Protein AF-A0A2M8CKC3-F1 (afdb_monomer)

Sequence (106 aa):
YNSNGTTGPSGQGANLLIGQMSAKTLTLSKFDVFAEVSYPITPLIKANLNGIVNPLDHSAYAGPNVSFNLTQNLGLMVMSQVFLGKSGTEFGGYGQIYYFRLKYSF

Mean predicted aligned error: 11.43 Å

Solvent-accessible surface area (backbone atoms only — not comparable to full-atom values): 5852 Å² total; per-residue (Å²): 123,29,95,84,28,48,90,57,68,41,45,58,68,74,48,83,80,73,51,92,69,45,97,79,60,69,50,46,44,39,53,72,49,76,50,75,50,76,47,70,80,43,100,44,33,36,41,36,39,34,36,39,38,28,80,78,57,65,14,29,38,40,38,46,34,40,37,40,44,83,48,101,39,35,35,40,34,43,36,36,40,40,36,39,37,55,81,51,12,61,30,19,74,74,47,71,49,77,51,74,45,81,45,79,60,134

pLDDT: mean 72.5, std 18.45, range [38.88, 93.12]

Foldseek 3Di:
DAPQADLDAFAPPCCLPVPPDDPNRNGSHPDKDKDKDWDCPDPFKIWIKIKIARPSQRKMKIKTKMKGRPDPFKIKMKIKIAIGGDPRHHSHPPGMDIDMDIGGHD

Structure (mmCIF, N/CA/C/O backbone):
data_AF-A0A2M8CKC3-F1
#
_entry.id   AF-A0A2M8CKC3-F1
#
loop_
_atom_site.group_PDB
_atom_site.id
_atom_site.type_symbol
_atom_site.label_atom_id
_atom_site.label_alt_id
_atom_site.label_comp_id
_atom_site.label_asym_id
_atom_site.label_entity_id
_atom_site.label_seq_id
_atom_site.pdbx_PDB_ins_code
_atom_site.Cartn_x
_atom_site.Cartn_y
_atom_site.Cartn_z
_atom_site.occupancy
_atom_site.B_iso_or_equiv
_atom_site.auth_seq_id
_atom_site.auth_comp_id
_atom_site.auth_asym_id
_atom_site.auth_atom_id
_atom_site.pdbx_PDB_model_num
ATOM 1 N N . TYR A 1 1 ? 19.409 5.931 -2.937 1.00 39.47 1 TYR A N 1
ATOM 2 C CA . TYR A 1 1 ? 20.510 6.042 -3.915 1.00 39.47 1 TYR A CA 1
ATOM 3 C C . TYR A 1 1 ? 21.296 4.745 -3.893 1.00 39.47 1 TYR A C 1
ATOM 5 O O . TYR A 1 1 ? 22.008 4.494 -2.924 1.00 39.47 1 TYR A O 1
ATOM 13 N N . ASN A 1 2 ? 21.115 3.90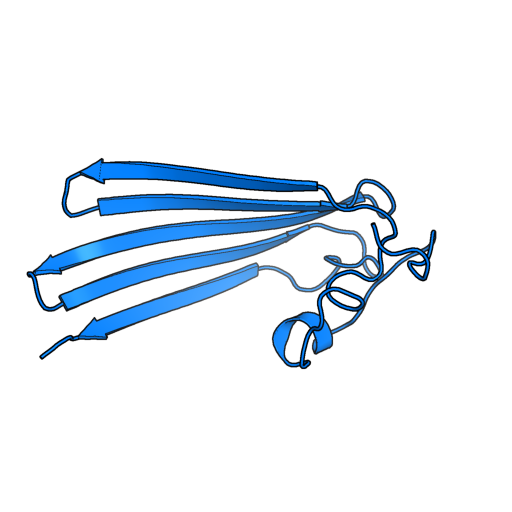3 -4.912 1.00 44.38 2 ASN A N 1
ATOM 14 C CA . ASN A 1 2 ? 21.863 2.656 -5.063 1.00 44.38 2 ASN A CA 1
ATOM 15 C C . ASN A 1 2 ? 22.904 2.832 -6.178 1.00 44.38 2 ASN A C 1
ATOM 17 O O . ASN A 1 2 ? 22.551 2.863 -7.354 1.00 44.38 2 ASN A O 1
ATOM 21 N N . SER A 1 3 ? 24.191 2.969 -5.835 1.00 43.22 3 SER A N 1
ATOM 22 C CA . SER A 1 3 ? 25.241 3.192 -6.845 1.00 43.22 3 SER A CA 1
ATOM 23 C C . SER A 1 3 ? 25.467 1.983 -7.764 1.00 43.22 3 SER A C 1
ATOM 25 O O . SER A 1 3 ? 26.059 2.149 -8.827 1.00 43.22 3 SER A O 1
ATOM 27 N N . ASN A 1 4 ? 24.982 0.798 -7.372 1.00 48.38 4 ASN A N 1
ATOM 28 C CA . ASN A 1 4 ? 25.029 -0.444 -8.151 1.00 48.38 4 ASN A CA 1
ATOM 29 C C . ASN A 1 4 ? 23.723 -0.728 -8.916 1.00 48.38 4 ASN A C 1
ATOM 31 O O . ASN A 1 4 ? 23.609 -1.779 -9.543 1.00 48.38 4 ASN A O 1
ATOM 35 N N . GLY A 1 5 ? 22.740 0.179 -8.859 1.00 46.19 5 GLY A N 1
ATOM 36 C CA . GLY A 1 5 ? 21.481 0.029 -9.582 1.00 46.19 5 GLY A CA 1
ATOM 37 C C . GLY A 1 5 ? 21.686 0.070 -11.098 1.00 46.19 5 GLY A C 1
ATOM 38 O O . GLY A 1 5 ? 22.527 0.818 -11.610 1.00 46.19 5 GLY A O 1
ATOM 39 N N . THR A 1 6 ? 20.922 -0.738 -11.823 1.00 47.22 6 THR A N 1
ATOM 40 C CA . THR A 1 6 ? 20.939 -0.760 -13.289 1.00 47.22 6 THR A CA 1
ATOM 41 C C . THR A 1 6 ? 20.152 0.431 -13.846 1.00 47.22 6 THR A C 1
ATOM 43 O O . THR A 1 6 ? 19.225 0.934 -13.219 1.00 47.22 6 THR A O 1
ATOM 46 N N . THR A 1 7 ? 20.552 0.930 -15.017 1.00 47.75 7 THR A N 1
ATOM 47 C CA . THR A 1 7 ? 19.804 1.943 -15.789 1.00 47.75 7 THR A CA 1
ATOM 48 C C . THR A 1 7 ? 18.867 1.309 -16.826 1.00 47.75 7 THR A C 1
ATOM 50 O O . THR A 1 7 ? 18.290 2.024 -17.639 1.00 47.75 7 THR A O 1
ATOM 53 N N . GLY A 1 8 ? 18.764 -0.026 -16.843 1.00 48.59 8 GLY A N 1
ATOM 54 C CA . GLY A 1 8 ? 17.851 -0.808 -17.682 1.00 48.59 8 GLY A CA 1
ATOM 55 C C . GLY A 1 8 ? 16.768 -1.530 -16.862 1.00 48.59 8 GLY A C 1
ATOM 56 O O . GLY A 1 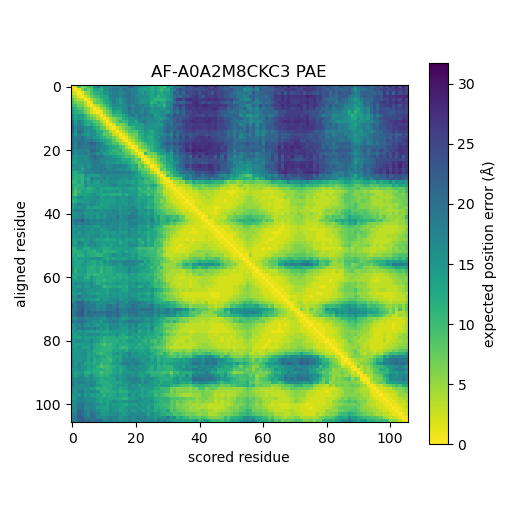8 ? 16.703 -1.333 -15.651 1.00 48.59 8 GLY A O 1
ATOM 57 N N . PRO A 1 9 ? 15.930 -2.379 -17.490 1.00 45.19 9 PRO A N 1
ATOM 58 C CA . PRO A 1 9 ? 14.799 -3.037 -16.828 1.00 45.19 9 PRO A CA 1
ATOM 59 C C . PRO A 1 9 ? 15.251 -3.879 -15.620 1.00 45.19 9 PRO A C 1
ATOM 61 O O . PRO A 1 9 ? 16.008 -4.838 -15.774 1.00 45.19 9 PRO A O 1
ATOM 64 N N . SER A 1 10 ? 14.810 -3.496 -14.418 1.00 53.22 10 SER A N 1
ATOM 65 C CA . SER A 1 10 ? 15.240 -4.026 -13.115 1.00 53.22 10 SER A CA 1
ATOM 66 C C . SER A 1 10 ? 14.281 -5.074 -12.522 1.00 53.22 10 SER A C 1
ATOM 68 O O . SER A 1 10 ? 14.122 -5.173 -11.306 1.00 53.22 10 SER A O 1
ATOM 70 N N . GLY A 1 11 ? 13.620 -5.877 -13.361 1.00 47.06 11 GLY A N 1
ATOM 71 C CA . GLY A 1 11 ? 12.697 -6.922 -12.909 1.00 47.06 11 GLY A CA 1
ATOM 72 C C . GLY A 1 11 ? 13.378 -7.967 -12.015 1.00 47.06 11 GLY A C 1
ATOM 73 O O . GLY A 1 11 ? 14.237 -8.715 -12.474 1.00 47.06 11 GLY A O 1
ATOM 74 N N . GLN A 1 12 ? 12.977 -8.043 -10.741 1.00 54.03 12 GLN A N 1
ATOM 75 C CA . GLN A 1 12 ? 13.593 -8.938 -9.746 1.00 54.03 12 GLN A CA 1
ATOM 76 C C . GLN A 1 12 ? 12.824 -10.255 -9.495 1.00 54.03 12 GLN A C 1
ATOM 78 O O . GLN A 1 12 ? 13.205 -11.059 -8.642 1.00 54.03 12 GLN A O 1
ATOM 83 N N . 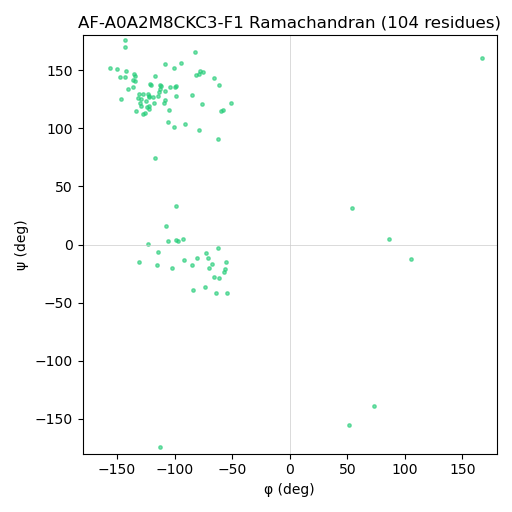GLY A 1 13 ? 11.743 -10.506 -10.236 1.00 55.16 13 GLY A N 1
ATOM 84 C CA . GLY A 1 13 ? 10.808 -11.600 -9.960 1.00 55.16 13 GLY A CA 1
ATOM 85 C C . GLY A 1 13 ? 10.306 -11.616 -8.505 1.00 55.16 13 GLY A C 1
ATOM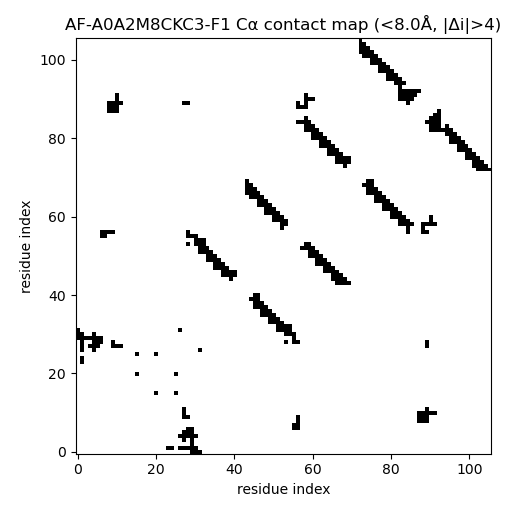 86 O O . GLY A 1 13 ? 10.314 -10.618 -7.786 1.00 55.16 13 GLY A O 1
ATOM 87 N N . ALA A 1 14 ? 9.891 -12.788 -8.025 1.00 43.78 14 ALA A N 1
ATOM 88 C CA . ALA A 1 14 ? 9.365 -12.975 -6.667 1.00 43.78 14 ALA A CA 1
ATOM 89 C C . 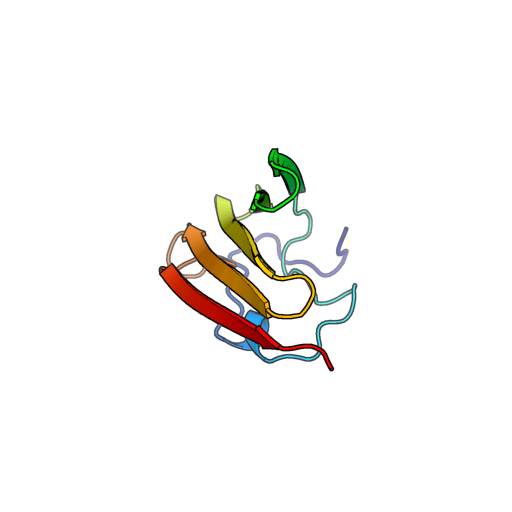ALA A 1 14 ? 10.365 -12.654 -5.528 1.00 43.78 14 ALA A C 1
ATOM 91 O O . ALA A 1 14 ? 10.000 -12.709 -4.356 1.00 43.78 14 ALA A O 1
ATOM 92 N N . ASN A 1 15 ? 11.617 -12.300 -5.834 1.00 44.78 15 ASN A N 1
ATOM 93 C CA . ASN A 1 15 ? 12.642 -12.010 -4.831 1.00 44.78 15 ASN A CA 1
ATOM 94 C C . ASN A 1 15 ? 12.376 -10.700 -4.063 1.00 44.78 15 ASN A C 1
ATOM 96 O O . ASN A 1 15 ? 12.814 -10.559 -2.923 1.00 44.78 15 ASN A O 1
ATOM 100 N N . LEU A 1 16 ? 11.562 -9.800 -4.631 1.00 50.53 16 LEU A N 1
ATOM 101 C CA . LEU A 1 16 ? 11.081 -8.579 -3.972 1.00 50.53 16 LEU A CA 1
ATOM 102 C C . LEU A 1 16 ? 10.020 -8.854 -2.881 1.00 50.53 16 LEU A C 1
ATOM 104 O O . LEU A 1 16 ? 9.608 -7.949 -2.168 1.00 50.53 16 LEU A O 1
ATOM 108 N N . LEU A 1 17 ? 9.545 -10.093 -2.738 1.00 45.00 17 LEU A N 1
ATOM 109 C CA . LEU A 1 17 ? 8.549 -10.465 -1.722 1.00 45.00 17 LEU A CA 1
ATOM 110 C C . LEU A 1 17 ? 9.101 -11.447 -0.674 1.00 45.00 17 LEU A C 1
ATOM 112 O O . LEU A 1 17 ? 8.504 -11.590 0.391 1.00 45.00 17 LEU A O 1
ATOM 116 N N . ILE A 1 18 ? 10.220 -12.126 -0.967 1.00 44.72 18 ILE A N 1
ATOM 117 C CA . ILE A 1 18 ? 10.700 -13.297 -0.205 1.00 44.72 18 ILE A CA 1
ATOM 118 C C . ILE A 1 18 ? 12.194 -13.185 0.180 1.00 44.72 18 ILE A C 1
ATOM 120 O O . ILE A 1 18 ? 12.668 -13.923 1.042 1.00 44.72 18 ILE A O 1
ATOM 124 N N . GLY A 1 19 ? 12.959 -12.266 -0.423 1.00 42.22 19 GLY A N 1
ATOM 125 C CA . GLY A 1 19 ? 14.387 -12.094 -0.146 1.00 42.22 19 GLY A CA 1
ATOM 126 C C . GLY A 1 19 ? 14.671 -11.260 1.108 1.00 42.22 19 GLY A C 1
ATOM 127 O O . GLY A 1 19 ? 13.964 -10.295 1.400 1.00 42.22 19 GLY A O 1
ATOM 128 N N . GLN A 1 20 ? 15.745 -11.590 1.837 1.00 38.88 20 GLN A N 1
ATOM 129 C CA . GLN A 1 20 ? 16.312 -10.715 2.873 1.00 38.88 20 GLN A CA 1
ATOM 130 C C . GLN A 1 20 ? 16.796 -9.412 2.224 1.00 38.88 20 GLN A C 1
ATOM 132 O O . GLN A 1 20 ? 17.930 -9.312 1.751 1.00 38.88 20 GLN A O 1
ATOM 137 N N . MET A 1 21 ? 15.921 -8.412 2.167 1.00 45.06 21 MET A N 1
ATOM 138 C CA . MET A 1 21 ? 16.278 -7.125 1.599 1.00 45.06 21 MET A CA 1
ATOM 139 C C . MET A 1 21 ? 17.136 -6.328 2.581 1.00 45.06 21 MET A C 1
ATOM 141 O O . MET A 1 21 ? 16.720 -6.012 3.694 1.00 45.06 21 MET A O 1
ATOM 145 N N . SER A 1 22 ? 18.346 -5.982 2.152 1.00 45.12 22 SER A N 1
ATOM 146 C CA . SER A 1 22 ? 19.191 -4.992 2.815 1.00 45.12 22 SER A CA 1
ATOM 147 C C . SER A 1 22 ? 18.965 -3.633 2.151 1.00 45.12 22 SER A C 1
ATOM 149 O O . SER A 1 22 ? 18.598 -3.570 0.979 1.00 45.12 22 SER A O 1
ATOM 151 N N . ALA A 1 23 ? 19.236 -2.522 2.843 1.00 45.66 23 ALA A N 1
ATOM 152 C CA . ALA A 1 23 ? 19.088 -1.164 2.295 1.00 45.66 23 ALA A CA 1
ATOM 153 C C . ALA A 1 23 ? 19.877 -0.922 0.982 1.00 45.66 23 ALA A C 1
ATOM 155 O O . ALA A 1 23 ? 19.617 0.046 0.274 1.00 45.66 23 ALA A O 1
ATOM 156 N N . LYS A 1 24 ? 20.832 -1.805 0.647 1.00 42.03 24 LYS A N 1
ATOM 157 C CA . LYS A 1 24 ? 21.597 -1.810 -0.614 1.00 42.03 24 LYS A CA 1
ATOM 158 C C . LYS A 1 24 ? 20.999 -2.660 -1.746 1.00 42.03 24 LYS A C 1
ATOM 160 O O . LYS A 1 24 ? 21.462 -2.543 -2.875 1.00 42.03 24 LYS A O 1
ATOM 165 N N . THR A 1 25 ? 20.026 -3.519 -1.460 1.00 49.28 25 THR A N 1
ATOM 166 C CA . THR A 1 25 ? 19.375 -4.423 -2.429 1.00 49.28 25 THR A CA 1
ATOM 167 C C . THR A 1 25 ? 17.862 -4.228 -2.505 1.00 49.28 25 THR A C 1
ATOM 169 O O . THR A 1 25 ? 17.210 -4.912 -3.287 1.00 49.28 25 THR A O 1
ATOM 172 N N . LEU A 1 26 ? 17.314 -3.288 -1.722 1.00 47.16 26 LEU A N 1
ATOM 173 C CA . LEU A 1 26 ? 15.878 -3.006 -1.654 1.00 47.16 26 LEU A CA 1
ATOM 174 C C . LEU A 1 26 ? 15.299 -2.548 -2.998 1.00 47.16 26 LEU A C 1
ATOM 176 O O . LEU A 1 26 ? 14.124 -2.778 -3.255 1.00 47.16 26 LEU A O 1
ATOM 180 N N . THR A 1 27 ? 16.122 -1.916 -3.838 1.00 45.41 27 THR A N 1
ATOM 181 C CA . THR A 1 27 ? 15.743 -1.515 -5.191 1.00 45.41 27 THR A CA 1
ATOM 182 C C . THR A 1 27 ? 16.898 -1.737 -6.165 1.00 45.41 27 THR A C 1
ATOM 184 O O . THR A 1 27 ? 18.063 -1.438 -5.868 1.00 45.41 27 THR A O 1
ATOM 187 N N . LEU A 1 28 ? 16.598 -2.335 -7.320 1.00 51.72 28 LEU A N 1
ATOM 188 C CA . LEU A 1 28 ? 17.575 -2.515 -8.407 1.00 51.72 28 LEU A CA 1
ATOM 189 C C . LEU A 1 28 ? 17.731 -1.233 -9.237 1.00 51.72 28 LEU A C 1
ATOM 191 O O . LEU A 1 28 ? 18.674 -1.132 -10.026 1.00 51.72 28 LEU A O 1
ATOM 195 N N . SER A 1 29 ? 16.848 -0.253 -9.040 1.00 49.16 29 SER A N 1
ATOM 196 C CA . SER A 1 29 ? 16.952 1.073 -9.630 1.00 49.16 29 SER A CA 1
ATOM 197 C C . SER A 1 29 ? 17.948 1.975 -8.908 1.00 49.16 29 SER A C 1
ATOM 199 O O . SER A 1 29 ? 18.108 1.938 -7.687 1.00 49.16 29 SER A O 1
ATOM 201 N N . LYS A 1 30 ? 18.627 2.858 -9.652 1.00 54.84 30 LYS A N 1
ATOM 202 C CA . LYS A 1 30 ? 19.509 3.871 -9.036 1.00 54.84 30 LYS A CA 1
ATOM 203 C C . LYS A 1 30 ? 18.728 4.881 -8.189 1.00 54.84 30 LYS A C 1
ATOM 205 O O . LYS A 1 30 ? 19.296 5.452 -7.245 1.00 54.84 30 LYS A O 1
ATOM 210 N N . PHE A 1 31 ? 17.460 5.115 -8.532 1.00 61.75 31 PHE A N 1
ATOM 211 C CA . PHE A 1 31 ? 16.620 6.149 -7.946 1.00 61.75 31 PHE A CA 1
ATOM 212 C C . PHE A 1 31 ? 15.159 5.705 -7.878 1.00 61.75 31 PHE A C 1
ATOM 214 O O . PHE A 1 31 ? 14.569 5.409 -8.910 1.00 61.75 31 PHE A O 1
ATOM 221 N N . ASP A 1 32 ? 14.583 5.762 -6.679 1.00 67.25 32 ASP A N 1
ATOM 222 C CA . ASP A 1 32 ? 13.172 5.487 -6.424 1.00 67.25 32 ASP A CA 1
ATOM 223 C C . ASP A 1 32 ? 12.613 6.565 -5.510 1.00 67.25 32 ASP A C 1
ATOM 225 O O . ASP A 1 32 ? 13.276 7.018 -4.569 1.00 67.25 32 ASP A O 1
ATOM 229 N N . VAL A 1 33 ? 11.385 6.978 -5.795 1.00 76.50 33 VAL A N 1
ATOM 230 C CA . VAL A 1 33 ? 10.652 7.954 -4.996 1.00 76.50 33 VAL A CA 1
ATOM 231 C C . VAL A 1 33 ? 9.604 7.208 -4.192 1.00 76.50 33 VAL A C 1
ATOM 233 O O . VAL A 1 33 ? 8.684 6.628 -4.762 1.00 76.50 33 VAL A O 1
ATOM 236 N N . PHE A 1 34 ? 9.735 7.238 -2.869 1.00 83.69 34 PHE A N 1
ATOM 237 C CA . PHE A 1 34 ? 8.729 6.719 -1.949 1.00 83.69 34 PHE A CA 1
ATOM 238 C C . PHE A 1 34 ? 7.876 7.860 -1.399 1.00 83.69 34 PHE A C 1
ATOM 240 O O . PHE A 1 34 ? 8.405 8.891 -0.978 1.00 83.69 34 PHE A O 1
ATOM 247 N N . ALA A 1 35 ? 6.565 7.652 -1.365 1.00 84.62 35 ALA A N 1
ATOM 248 C CA . ALA A 1 35 ? 5.622 8.549 -0.721 1.00 84.62 35 ALA A CA 1
ATOM 249 C C . ALA A 1 35 ? 4.594 7.749 0.083 1.00 84.62 35 ALA A C 1
ATOM 251 O O . ALA A 1 35 ? 4.114 6.706 -0.362 1.00 84.62 35 ALA A O 1
ATOM 252 N N . GLU A 1 36 ? 4.224 8.266 1.252 1.00 88.38 36 GLU A N 1
ATOM 253 C CA . GLU A 1 36 ? 3.163 7.704 2.080 1.00 88.38 36 GLU A CA 1
ATOM 254 C C . GLU A 1 36 ? 2.260 8.811 2.618 1.00 88.38 36 GLU A C 1
ATOM 256 O O . GLU A 1 36 ? 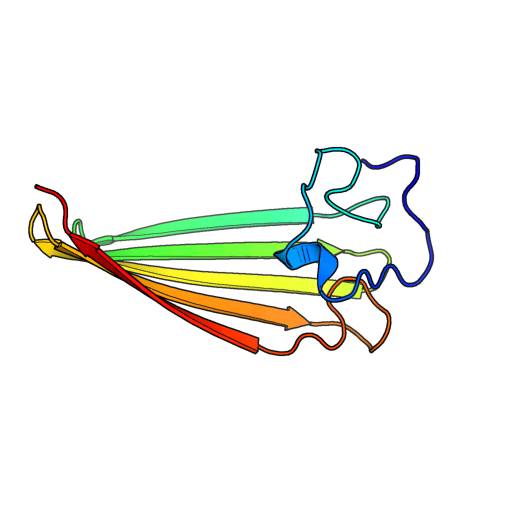2.725 9.842 3.103 1.00 88.38 36 GLU A O 1
ATOM 261 N N . VAL A 1 37 ? 0.953 8.571 2.546 1.00 90.56 37 VAL A N 1
ATOM 262 C CA . VAL A 1 37 ? -0.087 9.411 3.131 1.00 90.56 37 VAL A CA 1
ATOM 263 C C . VAL A 1 37 ? -0.907 8.559 4.088 1.00 90.56 37 VAL A C 1
ATOM 265 O O . VAL A 1 37 ? -1.423 7.508 3.719 1.00 90.56 37 VAL A O 1
ATOM 268 N N . SER A 1 38 ? -1.049 9.027 5.324 1.00 91.94 38 SER A N 1
ATOM 269 C CA . SER A 1 38 ? -1.801 8.361 6.387 1.00 91.94 38 SER A CA 1
ATOM 270 C C . SER A 1 38 ? -2.840 9.326 6.939 1.00 91.94 38 SER A C 1
ATOM 272 O O . SER A 1 38 ? -2.478 10.389 7.442 1.00 91.94 38 SER A O 1
ATOM 274 N N . TYR A 1 39 ? -4.113 8.936 6.917 1.00 92.81 39 TYR A N 1
ATOM 275 C CA . TYR A 1 39 ? -5.208 9.738 7.445 1.00 92.81 39 TYR A CA 1
ATOM 276 C C . TYR A 1 39 ? -6.096 8.927 8.409 1.00 92.81 39 TYR A C 1
ATOM 278 O O . TYR A 1 39 ? -6.690 7.916 8.010 1.00 92.81 39 TYR A O 1
ATOM 286 N N . PRO A 1 40 ? -6.206 9.340 9.686 1.00 92.75 40 PRO A N 1
ATOM 287 C CA . PRO A 1 40 ? -7.157 8.755 10.622 1.00 92.75 40 PRO A CA 1
ATOM 288 C C . PRO A 1 40 ? -8.554 9.329 10.351 1.00 92.75 40 PRO A C 1
ATOM 290 O O . PRO A 1 40 ? -8.874 10.429 10.792 1.00 92.75 40 PRO A O 1
ATOM 293 N N . ILE A 1 41 ? -9.385 8.583 9.619 1.00 91.00 41 ILE A N 1
ATOM 294 C CA . ILE A 1 41 ? -10.765 8.991 9.305 1.00 91.00 41 ILE A CA 1
ATOM 295 C C . ILE A 1 41 ? -11.585 9.080 10.597 1.00 91.00 41 ILE A C 1
ATOM 297 O O . ILE A 1 41 ? -12.354 10.016 10.794 1.00 91.00 41 ILE A O 1
ATOM 301 N N . THR A 1 42 ? -11.404 8.109 11.494 1.00 89.62 42 THR A N 1
ATOM 302 C CA . THR A 1 42 ? -11.987 8.101 12.840 1.00 89.62 42 THR A CA 1
ATOM 303 C C . THR A 1 42 ? -10.981 7.496 13.828 1.00 89.62 42 THR A C 1
ATOM 305 O O . THR A 1 42 ? -10.002 6.883 13.398 1.00 89.62 42 THR A O 1
ATOM 308 N N . PRO A 1 43 ? -11.211 7.574 15.154 1.00 85.31 43 PRO A N 1
ATOM 309 C CA . PRO A 1 43 ? -10.368 6.879 16.136 1.00 85.31 43 PRO A CA 1
ATOM 310 C C . PRO A 1 43 ? -10.269 5.358 15.919 1.00 85.31 43 PRO A C 1
ATOM 312 O O . PRO A 1 43 ? -9.330 4.722 16.392 1.00 85.31 43 PRO A O 1
ATOM 315 N N . LEU A 1 44 ? -11.232 4.772 15.200 1.00 88.44 44 LEU A N 1
ATOM 316 C CA . LEU A 1 44 ? -11.295 3.341 14.911 1.00 88.44 44 LEU A CA 1
ATOM 317 C C . LEU A 1 44 ? -10.833 3.002 13.488 1.00 88.44 44 LEU A C 1
ATOM 319 O O . LEU A 1 44 ? -10.488 1.853 13.235 1.00 88.44 44 LEU A O 1
ATOM 323 N N . ILE A 1 45 ? -10.824 3.969 12.562 1.00 90.69 45 ILE A N 1
ATOM 324 C CA . ILE A 1 45 ? -10.564 3.743 11.136 1.00 90.69 45 ILE A CA 1
ATOM 325 C C . ILE A 1 45 ? -9.378 4.583 10.676 1.00 90.69 45 ILE A C 1
ATOM 327 O O . ILE A 1 45 ? -9.433 5.814 10.661 1.00 90.69 45 ILE A O 1
ATOM 331 N N . LYS A 1 46 ? -8.327 3.908 10.209 1.00 92.94 46 LYS A N 1
ATOM 332 C CA . LYS A 1 46 ? -7.138 4.536 9.628 1.00 92.94 46 LYS A CA 1
ATOM 333 C C . LYS A 1 46 ? -6.992 4.117 8.175 1.00 92.94 46 LYS A C 1
ATOM 335 O O . LYS A 1 46 ? -6.865 2.927 7.898 1.00 92.94 46 LYS A O 1
ATOM 340 N N . ALA A 1 47 ? -6.965 5.081 7.267 1.00 92.50 47 ALA A N 1
ATOM 341 C CA . ALA A 1 47 ? -6.600 4.844 5.880 1.00 92.50 47 ALA A CA 1
ATOM 342 C C . ALA A 1 47 ? -5.141 5.245 5.671 1.00 92.50 47 ALA A C 1
ATOM 344 O O . ALA A 1 47 ? -4.706 6.294 6.145 1.00 92.50 47 ALA A O 1
ATOM 345 N N . ASN A 1 48 ? -4.381 4.425 4.957 1.00 91.75 48 ASN A N 1
ATOM 346 C CA . ASN A 1 48 ? -3.043 4.777 4.516 1.00 91.75 48 ASN A CA 1
ATOM 347 C C . ASN A 1 48 ? -2.873 4.383 3.050 1.00 91.75 48 ASN A C 1
ATOM 349 O O . ASN A 1 48 ? -3.418 3.387 2.577 1.00 91.75 48 ASN A O 1
ATOM 353 N N . LEU A 1 49 ? -2.094 5.170 2.332 1.00 90.00 49 LEU A N 1
ATOM 354 C CA . LEU A 1 49 ? -1.716 4.929 0.957 1.00 90.00 49 LEU A CA 1
ATOM 355 C C . LEU A 1 49 ? -0.217 5.157 0.864 1.00 90.00 49 LEU A C 1
ATOM 357 O O . LEU A 1 49 ? 0.250 6.274 1.066 1.00 90.00 49 LEU A O 1
ATOM 361 N N . ASN A 1 50 ? 0.527 4.098 0.576 1.00 89.31 50 ASN A N 1
ATOM 362 C CA . ASN A 1 50 ? 1.941 4.200 0.239 1.00 89.31 50 ASN A CA 1
ATOM 363 C C . ASN A 1 50 ? 2.139 3.919 -1.246 1.00 89.31 50 ASN A C 1
ATOM 365 O O . ASN A 1 50 ? 1.327 3.242 -1.875 1.00 89.31 50 ASN A O 1
ATOM 369 N N . GLY A 1 51 ? 3.217 4.442 -1.806 1.00 85.38 51 GLY A N 1
ATOM 370 C CA . GLY A 1 51 ? 3.608 4.146 -3.166 1.00 85.38 51 GLY A CA 1
ATOM 371 C C . GLY A 1 51 ? 5.091 4.368 -3.388 1.00 85.38 51 GLY A C 1
ATOM 372 O O . GLY A 1 51 ? 5.729 5.179 -2.716 1.00 85.38 51 GLY A O 1
ATOM 373 N N . ILE A 1 52 ? 5.630 3.617 -4.337 1.00 84.00 52 ILE A N 1
ATOM 374 C CA . ILE A 1 52 ? 6.999 3.753 -4.820 1.00 84.00 52 ILE A CA 1
ATOM 375 C C . ILE A 1 52 ? 6.904 3.993 -6.317 1.00 84.00 52 ILE A C 1
ATOM 377 O O . ILE A 1 52 ? 6.223 3.247 -7.011 1.00 84.00 52 ILE A O 1
ATOM 381 N N . VAL A 1 53 ? 7.566 5.023 -6.824 1.00 80.38 53 VAL A N 1
ATOM 382 C CA . VAL A 1 53 ? 7.684 5.264 -8.262 1.00 80.38 53 VAL A CA 1
ATOM 383 C C . VAL A 1 53 ? 9.151 5.210 -8.633 1.00 80.38 53 VAL A C 1
ATOM 385 O O . VAL A 1 53 ? 9.973 5.925 -8.058 1.00 80.38 53 VAL A O 1
ATOM 388 N N . ASN A 1 54 ? 9.453 4.387 -9.626 1.00 75.88 54 ASN A N 1
ATOM 389 C CA . ASN A 1 54 ? 10.753 4.302 -10.248 1.00 75.88 54 ASN A CA 1
ATOM 390 C C . ASN A 1 54 ? 10.715 5.080 -11.581 1.00 75.88 54 ASN A C 1
ATOM 392 O O . ASN A 1 54 ? 10.179 4.598 -12.583 1.00 75.88 54 ASN A O 1
ATOM 396 N N . PRO A 1 55 ? 11.249 6.315 -11.627 1.00 69.50 55 PRO A N 1
ATOM 397 C CA . PRO A 1 55 ? 11.244 7.120 -12.845 1.00 69.50 55 PRO A CA 1
ATOM 398 C C . PRO A 1 55 ? 12.199 6.600 -13.933 1.00 69.50 55 PRO A C 1
ATOM 400 O O . PRO A 1 55 ? 12.117 7.084 -15.058 1.00 69.50 55 PRO A O 1
ATOM 403 N N . LEU A 1 56 ? 13.100 5.656 -13.628 1.00 68.06 56 LEU A N 1
ATOM 404 C CA . LEU A 1 56 ? 14.081 5.1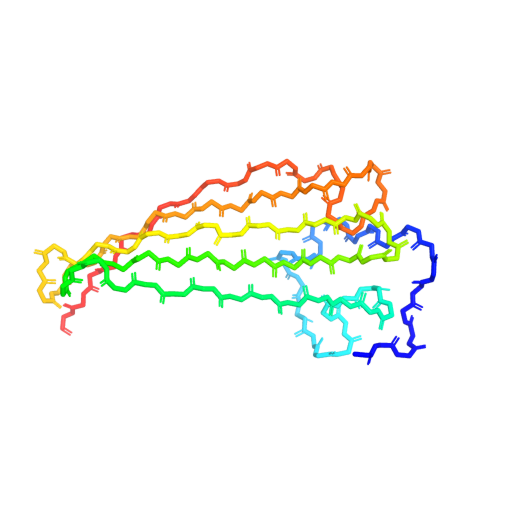31 -14.587 1.00 68.06 56 LEU A CA 1
ATOM 405 C C . LEU A 1 56 ? 13.507 4.016 -15.465 1.00 68.06 56 LEU A C 1
ATOM 407 O O . LEU A 1 56 ? 13.789 3.976 -16.659 1.00 68.06 56 LEU A O 1
ATOM 411 N N . ASP A 1 57 ? 12.687 3.132 -14.898 1.00 68.12 57 ASP A N 1
ATOM 412 C CA . ASP A 1 57 ? 12.022 2.054 -15.640 1.00 68.12 57 ASP A CA 1
ATOM 413 C C . ASP A 1 57 ? 10.519 2.313 -15.873 1.00 68.12 57 ASP A C 1
ATOM 415 O O . ASP A 1 57 ? 9.826 1.488 -16.474 1.00 68.12 57 ASP A O 1
ATOM 419 N N . HIS A 1 58 ? 10.032 3.482 -15.436 1.00 74.12 58 HIS A N 1
ATOM 420 C CA . HIS A 1 58 ? 8.629 3.900 -15.468 1.00 74.12 58 HIS A CA 1
ATOM 421 C C . HIS A 1 58 ? 7.671 2.904 -14.800 1.00 74.12 58 HIS A C 1
ATOM 423 O O . HIS A 1 58 ? 6.511 2.782 -15.206 1.00 74.12 58 HIS A O 1
ATOM 429 N N . SER A 1 59 ? 8.143 2.193 -13.778 1.00 75.19 59 SER A N 1
ATOM 430 C CA . SER A 1 59 ? 7.316 1.309 -12.971 1.00 75.19 59 SER A CA 1
ATOM 431 C C . SER A 1 59 ? 6.919 1.967 -11.651 1.00 75.19 59 SER A C 1
ATOM 433 O O . SER A 1 59 ? 7.583 2.867 -11.133 1.00 75.19 59 SER A O 1
ATOM 435 N N . ALA A 1 60 ? 5.773 1.562 -11.120 1.00 79.00 60 ALA A N 1
ATOM 436 C CA . ALA A 1 60 ? 5.224 2.090 -9.889 1.00 79.00 60 ALA A CA 1
ATOM 437 C C . ALA A 1 60 ? 4.557 0.987 -9.071 1.00 79.00 60 ALA A C 1
ATOM 439 O O . ALA A 1 60 ? 3.985 0.036 -9.595 1.00 79.00 60 ALA A O 1
ATOM 440 N N . TYR A 1 61 ? 4.589 1.161 -7.765 1.00 84.88 61 TYR A N 1
ATOM 441 C CA . TYR A 1 61 ? 3.898 0.355 -6.784 1.00 84.88 61 TYR A CA 1
ATOM 442 C C . TYR A 1 61 ? 2.970 1.266 -5.985 1.00 84.88 61 TYR A C 1
ATOM 444 O O . TYR A 1 61 ? 3.357 2.370 -5.601 1.00 84.88 61 TYR A O 1
ATOM 452 N N . ALA A 1 62 ? 1.755 0.798 -5.717 1.00 88.25 62 ALA A N 1
ATOM 453 C CA . ALA A 1 62 ? 0.810 1.457 -4.831 1.00 88.25 62 ALA A CA 1
ATOM 454 C C . ALA A 1 62 ? 0.235 0.445 -3.837 1.00 88.25 62 ALA A C 1
ATOM 456 O O . ALA A 1 62 ? -0.314 -0.585 -4.228 1.00 88.25 62 ALA A O 1
ATOM 457 N N . GLY A 1 63 ? 0.332 0.761 -2.548 1.00 90.81 63 GLY A N 1
ATOM 458 C CA . GLY A 1 63 ? -0.148 -0.051 -1.438 1.00 90.81 63 GLY A CA 1
ATOM 459 C C . GLY A 1 63 ? -1.246 0.628 -0.611 1.00 90.81 63 GLY A C 1
ATOM 460 O O . GLY A 1 63 ? -0.959 1.075 0.508 1.00 90.81 63 GLY A O 1
ATOM 461 N N . PRO A 1 64 ? -2.500 0.732 -1.102 1.00 92.00 64 PRO A N 1
ATOM 462 C CA . PRO A 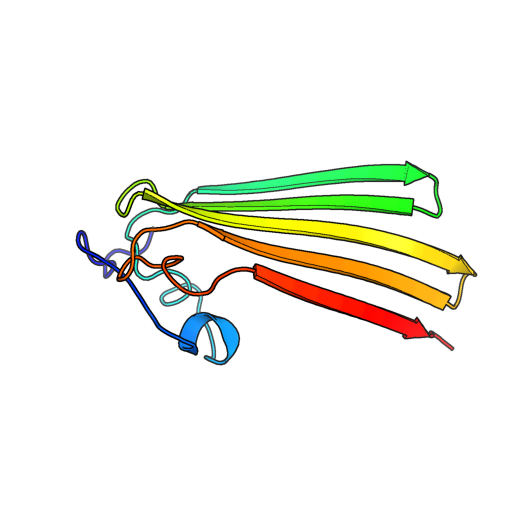1 64 ? -3.614 1.160 -0.262 1.00 92.00 64 PRO A CA 1
ATOM 463 C C . PRO A 1 64 ? -3.839 0.185 0.896 1.00 92.00 64 PRO A C 1
ATOM 465 O O . PRO A 1 64 ? -3.858 -1.033 0.707 1.00 92.00 64 PRO A O 1
ATOM 468 N N . ASN A 1 65 ? -4.078 0.714 2.092 1.00 91.19 65 ASN A N 1
ATOM 469 C CA . ASN A 1 65 ? -4.516 -0.065 3.239 1.00 91.19 65 ASN A CA 1
ATOM 470 C C . ASN A 1 65 ? -5.512 0.703 4.106 1.00 91.19 65 ASN A C 1
ATOM 472 O O . ASN A 1 65 ? -5.408 1.912 4.300 1.00 91.19 65 ASN A O 1
ATOM 476 N N . VAL A 1 66 ? -6.474 -0.024 4.660 1.00 93.12 66 VAL A N 1
ATOM 477 C CA . VAL A 1 66 ? -7.441 0.498 5.617 1.00 93.12 66 VAL A CA 1
ATOM 478 C C . VAL A 1 66 ? -7.466 -0.424 6.823 1.00 93.12 66 VAL A C 1
ATOM 480 O O . VAL A 1 66 ? -7.649 -1.633 6.705 1.00 93.12 66 VAL A O 1
ATOM 483 N N . SER A 1 67 ? -7.253 0.159 7.995 1.00 92.25 67 SER A N 1
ATOM 484 C CA . SER A 1 67 ? -7.288 -0.524 9.284 1.00 92.25 67 SER A CA 1
ATOM 485 C C . SER A 1 67 ? -8.537 -0.113 10.048 1.00 92.25 67 SER A C 1
ATOM 487 O O . SER A 1 67 ? -8.818 1.077 10.170 1.00 92.25 67 SER A O 1
ATOM 489 N N . PHE A 1 68 ? -9.246 -1.098 10.581 1.00 92.31 68 PHE A N 1
ATOM 490 C CA . PHE A 1 68 ? -10.453 -0.980 11.381 1.00 92.31 68 PHE A CA 1
ATOM 491 C C . PHE A 1 68 ? -10.223 -1.644 12.738 1.00 92.31 68 PHE A C 1
ATOM 493 O O . PHE A 1 68 ? -10.042 -2.856 12.821 1.00 92.31 68 PHE A O 1
ATOM 500 N N . ASN A 1 69 ? -10.271 -0.875 13.815 1.00 90.00 69 ASN A N 1
ATOM 501 C CA . ASN A 1 69 ? -10.269 -1.400 15.175 1.00 90.00 69 ASN A CA 1
ATOM 502 C C . ASN A 1 69 ? -11.725 -1.606 15.605 1.00 90.00 69 ASN A C 1
ATOM 504 O O . ASN A 1 69 ? -12.430 -0.637 15.875 1.00 90.00 69 ASN A O 1
ATOM 508 N N . LEU A 1 70 ? -12.197 -2.858 15.616 1.00 82.19 70 LEU A N 1
ATOM 509 C CA . LEU A 1 70 ? -13.569 -3.186 16.023 1.00 82.19 70 LEU A CA 1
ATOM 510 C C . LEU A 1 70 ? -13.743 -3.062 17.540 1.00 82.19 70 LEU A C 1
ATOM 512 O O . LEU A 1 70 ? -14.786 -2.628 18.019 1.00 82.19 70 LEU A O 1
ATOM 516 N N . THR A 1 71 ? -12.713 -3.436 18.295 1.00 83.25 71 THR A N 1
ATOM 517 C CA . THR A 1 71 ? -12.622 -3.268 19.751 1.00 83.25 71 THR A CA 1
ATOM 518 C C . THR A 1 71 ? -11.179 -2.930 20.131 1.00 83.25 71 THR A C 1
ATOM 520 O O . THR A 1 71 ? -10.294 -2.943 19.276 1.00 83.25 71 THR A O 1
ATOM 523 N N . GLN A 1 72 ? -10.907 -2.661 21.414 1.00 80.12 72 GLN A N 1
ATOM 524 C CA . GLN A 1 72 ? -9.533 -2.439 21.901 1.00 80.12 72 GLN A CA 1
ATOM 525 C C . GLN A 1 72 ? -8.593 -3.624 21.611 1.00 80.12 72 GLN A C 1
ATOM 527 O O . GLN A 1 72 ? -7.388 -3.435 21.478 1.00 80.12 72 GLN A O 1
ATOM 532 N N . ASN A 1 73 ? -9.158 -4.822 21.442 1.00 86.69 73 ASN A N 1
ATOM 533 C CA . ASN A 1 73 ? -8.421 -6.075 21.329 1.00 86.69 73 ASN A CA 1
ATOM 534 C C . ASN A 1 73 ? -8.561 -6.739 19.955 1.00 86.69 73 ASN A C 1
ATOM 536 O O . ASN A 1 73 ? -7.892 -7.734 19.701 1.00 86.69 73 ASN A O 1
ATOM 540 N N . LEU A 1 74 ? -9.414 -6.222 19.064 1.00 88.62 74 LEU A N 1
ATOM 541 C CA . LEU A 1 74 ? -9.667 -6.805 17.747 1.00 88.62 74 LEU A CA 1
ATOM 542 C C . LEU A 1 74 ? -9.497 -5.756 16.647 1.00 88.62 74 LEU A C 1
ATOM 544 O O . LEU A 1 74 ? -10.305 -4.835 16.511 1.00 88.62 74 LEU A O 1
ATOM 548 N N . GLY A 1 75 ? -8.461 -5.939 15.835 1.00 91.38 75 GLY A N 1
ATOM 549 C CA . GLY A 1 75 ? -8.185 -5.144 14.647 1.00 91.38 75 GLY A CA 1
ATOM 550 C C . GLY A 1 75 ? -8.353 -5.966 13.374 1.00 91.38 75 GLY A C 1
ATOM 551 O O . GLY A 1 75 ? -7.878 -7.096 13.277 1.00 91.38 75 GLY A O 1
ATOM 552 N N . LEU A 1 76 ? -8.994 -5.379 12.375 1.00 91.69 76 LEU A N 1
ATOM 553 C CA . LEU A 1 76 ? -9.069 -5.865 11.006 1.00 91.69 76 LEU A CA 1
ATOM 554 C C . LEU A 1 76 ? -8.306 -4.891 10.109 1.00 91.69 76 LEU A C 1
ATOM 556 O O . LEU A 1 76 ? -8.445 -3.682 10.234 1.00 91.69 76 LEU A O 1
ATOM 560 N N . MET A 1 77 ? -7.514 -5.396 9.177 1.00 90.75 77 MET A N 1
ATOM 561 C CA . MET A 1 77 ? -6.826 -4.580 8.184 1.00 90.75 77 MET A CA 1
ATOM 562 C C . MET A 1 77 ? -7.062 -5.182 6.810 1.00 90.75 77 MET A C 1
ATOM 564 O O . MET A 1 77 ? -6.852 -6.376 6.614 1.00 90.75 77 MET A O 1
ATOM 568 N N . VAL A 1 78 ? -7.493 -4.356 5.868 1.00 92.75 78 VAL A N 1
ATOM 569 C CA . VAL A 1 78 ? -7.631 -4.717 4.459 1.00 92.75 78 VAL A CA 1
ATOM 570 C C . VAL A 1 78 ? -6.605 -3.923 3.684 1.00 92.75 78 VAL A C 1
ATOM 572 O O . VAL A 1 78 ? -6.440 -2.724 3.903 1.00 92.75 78 VAL A O 1
ATOM 575 N N . MET A 1 79 ? -5.892 -4.594 2.796 1.00 91.00 79 MET A N 1
ATOM 576 C CA . MET A 1 79 ? -4.823 -3.972 2.045 1.00 91.00 79 MET A CA 1
ATOM 577 C C . MET A 1 79 ? -4.659 -4.612 0.687 1.00 91.00 79 MET A C 1
ATOM 579 O O . MET A 1 79 ? -4.979 -5.778 0.456 1.00 91.00 79 MET A O 1
ATOM 583 N N . SER A 1 80 ? -4.188 -3.787 -0.228 1.00 88.69 80 SER A N 1
ATOM 584 C CA . SER A 1 80 ? -3.967 -4.142 -1.614 1.00 88.69 80 SER A CA 1
ATOM 585 C C . SER A 1 80 ? -2.605 -3.632 -2.029 1.00 88.69 80 SER A C 1
ATOM 587 O O . SER A 1 80 ? -2.187 -2.571 -1.580 1.00 88.69 80 SER A O 1
ATOM 589 N N . GLN A 1 81 ? -1.935 -4.378 -2.887 1.00 88.44 81 GLN A N 1
ATOM 590 C CA . GLN A 1 81 ? -0.661 -4.026 -3.483 1.00 88.44 81 GLN A CA 1
ATOM 591 C C . GLN A 1 81 ? -0.825 -4.116 -4.991 1.00 88.44 81 GLN A C 1
ATOM 593 O O . GLN A 1 81 ? -1.067 -5.192 -5.536 1.00 88.44 81 GLN A O 1
ATOM 598 N N . VAL A 1 82 ? -0.747 -2.970 -5.652 1.00 86.12 82 VAL A N 1
ATOM 599 C CA . VAL A 1 82 ? -0.891 -2.835 -7.098 1.00 86.12 82 VAL A CA 1
ATOM 600 C C . VAL A 1 82 ? 0.477 -2.518 -7.674 1.00 86.12 82 VAL A C 1
ATOM 602 O O . VAL A 1 82 ? 1.111 -1.542 -7.274 1.00 86.12 82 VAL A O 1
ATOM 605 N N . PHE A 1 83 ? 0.915 -3.341 -8.620 1.00 83.81 83 PHE A N 1
ATOM 606 C CA . PHE A 1 83 ? 2.178 -3.171 -9.323 1.00 83.81 83 PHE A CA 1
ATOM 607 C C . PHE A 1 83 ? 1.897 -2.760 -10.773 1.00 83.81 83 PHE A C 1
ATOM 609 O O . PHE A 1 83 ? 1.182 -3.445 -11.506 1.00 83.81 83 PHE A O 1
ATOM 616 N N . LEU A 1 84 ? 2.426 -1.607 -11.171 1.00 80.56 84 LEU A N 1
ATOM 617 C CA . LEU A 1 84 ? 2.277 -0.993 -12.485 1.00 80.56 84 LEU A CA 1
ATOM 618 C C . LEU A 1 84 ? 3.647 -0.974 -13.168 1.00 80.56 84 LEU A C 1
ATOM 620 O O . LEU A 1 84 ? 4.619 -0.475 -12.615 1.00 80.56 84 LEU A O 1
ATOM 624 N N . GLY A 1 85 ? 3.739 -1.489 -14.388 1.00 73.94 85 GLY A N 1
ATOM 625 C CA . GLY A 1 85 ? 4.993 -1.509 -15.139 1.00 73.94 85 GLY A CA 1
ATOM 626 C C . GLY A 1 85 ? 4.910 -2.424 -16.353 1.00 73.94 85 GLY A C 1
ATOM 627 O O . GLY A 1 85 ? 4.034 -3.288 -16.432 1.00 73.94 85 GLY A O 1
ATOM 628 N N . LYS A 1 86 ? 5.811 -2.235 -17.320 1.00 69.12 86 LYS A N 1
ATOM 629 C CA . LYS A 1 86 ? 5.916 -3.120 -18.492 1.00 69.12 86 LYS A CA 1
ATOM 630 C C . LYS A 1 86 ? 6.581 -4.439 -18.086 1.00 69.12 86 LYS A C 1
ATOM 632 O O . LYS A 1 86 ? 7.442 -4.443 -17.217 1.00 69.12 86 LYS A O 1
ATOM 637 N N . SER A 1 87 ? 6.239 -5.561 -18.724 1.00 60.62 87 SER A N 1
ATOM 638 C CA . SER A 1 87 ? 6.933 -6.838 -18.469 1.00 60.62 87 SER A CA 1
ATOM 639 C C . SER A 1 87 ? 8.455 -6.667 -18.569 1.00 60.62 87 SER A C 1
ATOM 641 O O . SER A 1 87 ? 8.958 -6.241 -19.606 1.00 60.62 87 SER A O 1
ATOM 643 N N . GLY A 1 88 ? 9.167 -6.984 -17.483 1.00 58.75 88 GLY A N 1
ATOM 644 C CA . GLY A 1 88 ? 10.622 -6.825 -17.358 1.00 58.75 88 GLY A CA 1
ATOM 645 C C . GLY A 1 88 ? 11.083 -5.643 -16.492 1.00 58.75 88 GLY A C 1
ATOM 646 O O . GLY A 1 88 ? 12.256 -5.603 -16.129 1.00 58.75 88 GLY A O 1
ATOM 647 N N . THR A 1 89 ? 10.197 -4.711 -16.124 1.00 61.31 89 THR A N 1
ATOM 648 C CA . THR A 1 89 ? 10.493 -3.622 -15.167 1.00 61.31 89 THR A CA 1
ATOM 649 C C . THR A 1 89 ? 10.356 -4.096 -13.714 1.00 61.31 89 THR A C 1
ATOM 651 O O . THR A 1 89 ? 9.760 -5.143 -13.458 1.00 61.31 89 THR A O 1
ATOM 654 N N . GLU A 1 90 ? 10.863 -3.329 -12.748 1.00 60.91 90 GLU A N 1
ATOM 655 C CA . GLU A 1 90 ? 10.923 -3.682 -11.319 1.00 60.91 90 GLU A CA 1
ATOM 656 C C . GLU A 1 90 ? 9.565 -4.063 -10.728 1.00 60.91 90 GLU A C 1
ATOM 658 O O . GLU A 1 90 ? 9.462 -5.079 -10.042 1.00 60.91 90 GLU A O 1
ATOM 663 N N . PHE A 1 91 ? 8.515 -3.315 -11.085 1.00 60.84 91 PHE A N 1
ATOM 664 C CA . PHE A 1 91 ? 7.121 -3.595 -10.711 1.00 60.84 91 PHE A CA 1
ATOM 665 C C . PHE A 1 91 ? 6.263 -4.110 -11.883 1.00 60.84 91 PHE A C 1
ATOM 667 O O . PHE A 1 91 ? 5.034 -4.111 -11.830 1.00 60.84 91 PHE A O 1
ATOM 674 N N . GLY A 1 92 ? 6.885 -4.557 -12.974 1.00 59.72 92 GLY A N 1
ATOM 675 C CA . GLY A 1 92 ? 6.178 -5.039 -14.158 1.00 59.72 92 GLY A CA 1
ATOM 676 C C . GLY A 1 92 ? 5.784 -6.511 -14.064 1.00 59.72 92 GLY A C 1
ATOM 677 O O . GLY A 1 92 ? 6.629 -7.366 -13.826 1.00 59.72 92 GLY A O 1
ATOM 678 N N . GLY A 1 93 ? 4.511 -6.828 -14.318 1.00 62.88 93 GLY A N 1
ATOM 679 C CA . GLY A 1 93 ? 4.045 -8.215 -14.470 1.00 62.88 93 GLY A CA 1
ATOM 680 C C . GLY A 1 93 ? 3.662 -8.960 -13.182 1.00 62.88 93 GLY A C 1
ATOM 681 O O . GLY A 1 93 ? 3.309 -10.131 -13.270 1.00 62.88 93 GLY A O 1
ATOM 682 N N . TYR A 1 94 ? 3.673 -8.307 -12.013 1.00 66.94 94 TYR A N 1
ATOM 683 C CA . TYR A 1 94 ? 3.240 -8.915 -10.737 1.00 66.94 94 TYR A CA 1
ATOM 684 C C . TYR A 1 94 ? 1.727 -8.847 -10.495 1.00 66.94 94 TYR A C 1
ATOM 686 O O . TYR A 1 94 ? 1.198 -9.589 -9.671 1.00 66.94 94 TYR A O 1
ATOM 694 N N . GLY A 1 95 ? 1.020 -7.973 -11.217 1.00 72.50 95 GLY A N 1
ATOM 695 C CA . GLY A 1 95 ? -0.427 -7.826 -11.100 1.00 72.50 95 GLY A CA 1
ATOM 696 C C . GLY A 1 95 ? -0.860 -7.117 -9.814 1.00 72.50 95 GLY A C 1
ATOM 697 O O . GLY A 1 95 ? -0.284 -6.102 -9.422 1.00 72.50 95 GLY A O 1
ATOM 698 N N . GLN A 1 96 ? -1.930 -7.619 -9.198 1.00 83.56 96 GLN A N 1
ATOM 699 C CA . GLN A 1 96 ? -2.557 -7.030 -8.014 1.00 83.56 96 GLN A CA 1
ATOM 700 C C . GLN A 1 96 ? -2.694 -8.099 -6.933 1.00 83.56 96 GLN A C 1
ATOM 702 O O . GLN A 1 96 ? -3.205 -9.187 -7.197 1.00 83.56 96 GLN A O 1
ATOM 707 N N . ILE A 1 97 ? -2.245 -7.786 -5.722 1.00 84.06 97 ILE A N 1
ATOM 708 C CA . ILE A 1 97 ? -2.339 -8.669 -4.560 1.00 84.06 97 ILE A CA 1
ATOM 709 C C . ILE A 1 97 ? -3.291 -8.030 -3.559 1.00 84.06 97 ILE A C 1
ATOM 711 O O . ILE A 1 97 ? -3.152 -6.857 -3.222 1.00 84.06 97 ILE A O 1
ATOM 715 N N . TYR A 1 98 ? -4.239 -8.810 -3.053 1.00 86.81 98 TYR A N 1
ATOM 716 C CA . TYR A 1 98 ? -5.174 -8.383 -2.018 1.00 86.81 98 TYR A CA 1
ATOM 717 C C . TYR A 1 98 ? -5.023 -9.279 -0.802 1.00 86.81 98 TYR A C 1
ATOM 719 O O . TYR A 1 98 ? -4.905 -10.497 -0.929 1.00 86.81 98 TYR A O 1
ATOM 727 N N . TYR A 1 99 ? -5.035 -8.677 0.379 1.00 86.38 99 TYR A N 1
ATOM 728 C CA . TYR A 1 99 ? -4.873 -9.397 1.626 1.00 86.38 99 TYR A CA 1
ATOM 729 C C . TYR A 1 99 ? -5.662 -8.728 2.741 1.00 86.38 99 TYR A C 1
ATOM 731 O O . TYR A 1 99 ? -5.789 -7.506 2.831 1.00 86.38 99 TYR A O 1
ATOM 739 N N . PHE A 1 100 ? -6.200 -9.570 3.611 1.00 90.38 100 PHE A N 1
ATOM 740 C CA . PHE A 1 100 ? -6.849 -9.158 4.840 1.00 90.38 100 PHE A CA 1
ATOM 741 C C . PHE A 1 100 ? -6.066 -9.730 6.016 1.00 90.38 100 PHE A C 1
ATOM 743 O O . PHE A 1 100 ? -5.507 -10.825 5.953 1.00 90.38 100 PHE A O 1
ATOM 750 N N . ARG A 1 101 ? -6.004 -8.975 7.105 1.00 88.62 101 ARG A N 1
ATOM 751 C CA . ARG A 1 101 ? -5.326 -9.363 8.335 1.00 88.62 101 ARG A CA 1
ATOM 752 C C . ARG A 1 101 ? -6.272 -9.134 9.496 1.00 88.62 101 ARG A C 1
ATOM 754 O O . ARG A 1 101 ? -6.689 -8.006 9.737 1.00 88.62 101 ARG A O 1
ATOM 761 N N . LEU A 1 102 ? -6.554 -10.198 10.234 1.0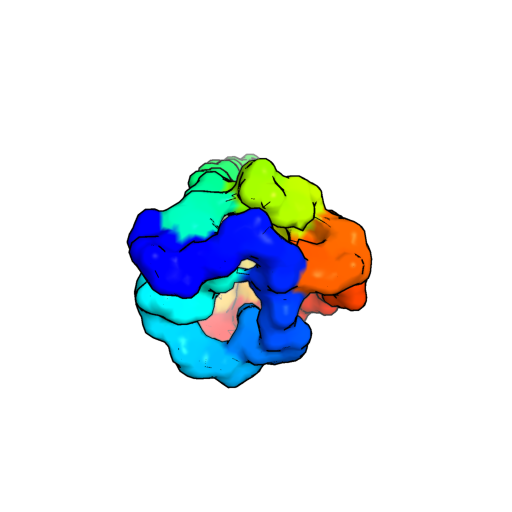0 91.44 102 LEU A N 1
ATOM 762 C CA . LEU A 1 102 ? -7.210 -10.119 11.530 1.00 91.44 102 LEU A CA 1
ATOM 763 C C . LEU A 1 102 ? -6.137 -10.203 12.617 1.00 91.44 102 LEU A C 1
ATOM 765 O O . LEU A 1 102 ? -5.300 -11.103 12.596 1.00 91.44 102 LEU A O 1
ATOM 769 N N . LYS A 1 103 ? -6.144 -9.254 13.550 1.00 91.50 103 LYS A N 1
ATOM 770 C CA . LYS A 1 103 ? -5.240 -9.211 14.697 1.00 91.50 103 LYS A CA 1
ATOM 771 C C . LYS A 1 103 ? -6.070 -9.161 15.971 1.00 91.50 103 LYS A C 1
ATOM 773 O O . LYS A 1 103 ? -6.791 -8.195 16.199 1.00 91.50 103 LYS A O 1
ATOM 778 N N . TYR A 1 104 ? -5.919 -10.179 16.806 1.00 91.06 104 TYR A N 1
ATOM 779 C CA . TYR A 1 104 ? -6.433 -10.189 18.170 1.00 91.06 104 TYR A CA 1
ATOM 780 C C . TYR A 1 104 ? -5.276 -9.955 19.152 1.00 91.06 104 TYR A C 1
ATOM 782 O O . TYR A 1 104 ? -4.197 -10.511 18.954 1.00 91.06 104 TYR A O 1
ATOM 790 N N . SER A 1 105 ? -5.463 -9.097 20.155 1.00 85.69 105 SER A N 1
ATOM 791 C CA . SER A 1 105 ? -4.479 -8.807 21.212 1.00 85.69 105 SER A CA 1
ATOM 792 C C . SER A 1 105 ? -5.104 -9.110 22.578 1.00 85.69 105 SER A C 1
ATOM 794 O O . SER A 1 105 ? -6.212 -8.649 22.838 1.00 85.69 105 SER A O 1
ATOM 796 N N . PHE A 1 106 ? -4.418 -9.913 23.398 1.00 80.31 106 PHE A N 1
ATOM 797 C CA . PHE A 1 106 ? -4.791 -10.261 24.776 1.00 80.31 106 PHE A CA 1
ATOM 798 C C . PHE A 1 106 ? -3.937 -9.465 25.761 1.00 80.31 106 PHE A C 1
ATOM 800 O O . PHE A 1 106 ? -2.718 -9.347 25.488 1.00 80.31 106 PHE A O 1
#

Radius of gyration: 16.16 Å; Cα contacts (8 Å, |Δi|>4): 236; chains: 1; bounding box: 39×23×43 Å

Nearest PDB structures (foldseek):
  1qd6-assembly1_C  TM=6.758E-01  e=2.715E-01  Escherichia coli
  1qd5-assembly1_A  TM=6.775E-01  e=3.405E-01  Escherichia coli
  7ezz-assembly1_B  TM=6.030E-01  e=4.035E-01  Salmonella enterica subsp. enterica serovar Typhi
  2r89-assembly2_B  TM=6.499E-01  e=8.105E+00  Escherichia coli
  2r88-assembly2_B  TM=5.721E-01  e=9.605E+00  Escherichia coli

Secondary structure (DSSP, 8-state):
--TT-BSS----TTHHHHS---TTTS-SBS--EEEEEEEESSSSEEEEEEEEEETTTTEEEEEEEEEEEEETTEEEEEEEEEEE--TTSTTSS--EEEEEEEEE--